Protein AF-A0A261FI06-F1 (afdb_monomer_lite)

Secondary structure (DSSP, 8-state):
------------PPPPSEEEEEEEEEEE-SSSS--EEEEEEEEETTT--EEEEEEEESGGGPPPPB---EE------S-TTS--EEP-EEEEETTTTEEEEEPPBS------

Organism: NCBI:txid1630166

Foldseek 3Di:
DDDPPPPPPPDDDPDDQKDWPDKDWPDFDPPPQRKTWIWTWIAGPPPRDIDIDIDIDGPVNPDWDFDWDWDDDPDPDPDCPPDIDTDWDWDQDPVVRDIDIDGDTPDPPDDD

Radius of gyration: 21.61 Å; chains: 1; bounding box: 57×29×49 Å

Structure (mmCIF, N/CA/C/O backbone):
data_AF-A0A261FI06-F1
#
_entry.id   AF-A0A261FI06-F1
#
loop_
_atom_site.group_PDB
_atom_site.id
_atom_site.type_symbol
_atom_site.label_atom_id
_atom_site.label_alt_id
_atom_site.label_comp_id
_atom_site.label_asym_id
_atom_site.label_entity_id
_atom_site.label_seq_id
_atom_site.pdbx_PDB_ins_code
_atom_site.Cartn_x
_atom_site.Cartn_y
_atom_site.Cartn_z
_atom_site.occupancy
_atom_site.B_iso_or_equiv
_atom_site.auth_seq_id
_atom_site.auth_comp_id
_atom_site.auth_asym_id
_atom_site.auth_atom_id
_atom_site.pdbx_PDB_model_num
ATOM 1 N N . MET A 1 1 ? 42.314 -11.468 -2.965 1.00 36.66 1 MET A N 1
ATOM 2 C CA . MET A 1 1 ? 40.954 -11.961 -3.265 1.00 36.66 1 MET A CA 1
ATOM 3 C C . MET A 1 1 ? 40.172 -11.936 -1.963 1.00 36.66 1 MET A C 1
ATOM 5 O O . MET A 1 1 ? 40.470 -12.740 -1.092 1.00 36.66 1 MET A O 1
ATOM 9 N N . ALA A 1 2 ? 39.298 -10.946 -1.765 1.00 41.09 2 ALA A N 1
ATOM 10 C CA . ALA A 1 2 ? 38.498 -10.840 -0.545 1.00 41.09 2 ALA A CA 1
ATOM 11 C C . ALA A 1 2 ? 37.250 -11.721 -0.687 1.00 41.09 2 ALA A C 1
ATOM 13 O O . ALA A 1 2 ? 36.527 -11.629 -1.677 1.00 41.09 2 ALA A O 1
ATOM 14 N N . ASN A 1 3 ? 37.065 -12.616 0.277 1.00 41.88 3 ASN A N 1
ATOM 15 C CA . ASN A 1 3 ? 35.995 -13.600 0.334 1.00 41.88 3 ASN A CA 1
ATOM 16 C C . ASN A 1 3 ? 34.701 -12.894 0.774 1.00 41.88 3 ASN A C 1
ATOM 18 O O . ASN A 1 3 ? 34.480 -12.686 1.962 1.00 41.88 3 ASN A O 1
ATOM 22 N N . ILE A 1 4 ? 33.882 -12.466 -0.187 1.00 50.94 4 ILE A N 1
ATOM 23 C CA . ILE A 1 4 ? 32.581 -11.815 0.036 1.00 50.94 4 ILE A CA 1
ATOM 24 C C . ILE A 1 4 ? 31.485 -12.856 0.312 1.00 50.94 4 ILE A C 1
ATOM 26 O O . ILE A 1 4 ? 30.497 -12.947 -0.403 1.00 50.94 4 ILE A O 1
ATOM 30 N N . ASN A 1 5 ? 31.673 -13.661 1.355 1.00 51.09 5 ASN A N 1
ATOM 31 C CA . ASN A 1 5 ? 30.595 -14.425 1.986 1.00 51.09 5 ASN A CA 1
ATOM 32 C C . ASN A 1 5 ? 30.224 -13.741 3.309 1.00 51.09 5 ASN A C 1
ATOM 34 O O . ASN A 1 5 ? 30.235 -14.364 4.370 1.00 51.09 5 ASN A O 1
ATOM 38 N N . GLU A 1 6 ? 29.929 -12.440 3.262 1.00 58.53 6 GLU A N 1
ATOM 39 C CA . GLU A 1 6 ? 29.210 -11.794 4.359 1.00 58.53 6 GLU A CA 1
ATOM 40 C C . GLU A 1 6 ? 27.789 -12.359 4.355 1.00 58.53 6 GLU A C 1
ATOM 42 O O . GLU A 1 6 ? 26.920 -11.939 3.591 1.00 58.53 6 GLU A O 1
ATOM 47 N N . GLN A 1 7 ? 27.572 -13.387 5.177 1.00 57.69 7 GLN A N 1
ATOM 48 C CA . GLN A 1 7 ? 26.236 -13.811 5.559 1.00 57.69 7 GLN A CA 1
ATOM 49 C C . GLN A 1 7 ? 25.535 -12.589 6.148 1.00 57.69 7 GLN A C 1
ATOM 51 O O . GLN A 1 7 ? 25.917 -12.110 7.214 1.00 57.69 7 GLN A O 1
ATOM 56 N N . VAL A 1 8 ? 24.539 -12.068 5.429 1.00 63.75 8 VAL A N 1
ATOM 57 C CA . VAL A 1 8 ? 23.654 -11.024 5.945 1.00 63.75 8 VAL A CA 1
ATOM 58 C C . VAL A 1 8 ? 23.092 -11.549 7.268 1.00 63.75 8 VAL A C 1
ATOM 60 O O . VAL A 1 8 ? 22.456 -12.609 7.257 1.00 63.75 8 VAL A O 1
ATOM 63 N N . PRO A 1 9 ? 23.364 -10.889 8.410 1.00 66.25 9 PRO A N 1
ATOM 64 C CA . PRO A 1 9 ? 22.861 -11.360 9.687 1.00 66.25 9 PRO A CA 1
ATOM 65 C C . PRO A 1 9 ? 21.341 -11.462 9.608 1.00 66.25 9 PRO A C 1
ATOM 67 O O . PRO A 1 9 ? 20.689 -10.584 9.040 1.00 66.25 9 PRO A O 1
ATOM 70 N N . ALA A 1 10 ? 20.785 -12.552 10.141 1.00 70.44 10 ALA A N 1
ATOM 71 C CA . ALA A 1 10 ? 19.345 -12.749 10.178 1.00 70.44 10 ALA A CA 1
ATOM 72 C C . ALA A 1 10 ? 18.709 -11.547 10.887 1.00 70.44 10 ALA A C 1
ATOM 74 O O . ALA A 1 10 ? 18.918 -11.332 12.082 1.00 70.44 10 ALA A O 1
ATOM 75 N N . MET A 1 11 ? 17.990 -10.729 10.123 1.00 72.81 11 MET A N 1
ATOM 76 C CA . MET A 1 11 ? 17.269 -9.585 10.652 1.00 72.81 11 MET A CA 1
ATOM 77 C C . MET A 1 11 ? 16.103 -10.133 11.467 1.00 72.81 11 MET A C 1
ATOM 79 O O . MET A 1 11 ? 15.209 -10.775 10.919 1.00 72.81 11 MET A O 1
ATOM 83 N N . HIS A 1 12 ? 16.153 -9.951 12.784 1.00 74.25 12 HIS A N 1
ATOM 84 C CA . HIS A 1 12 ? 15.036 -10.308 13.641 1.00 74.25 12 HIS A CA 1
ATOM 85 C C . HIS A 1 12 ? 14.086 -9.120 13.691 1.00 74.25 12 HIS A C 1
ATOM 87 O O . HIS A 1 12 ? 14.366 -8.120 14.354 1.00 74.25 12 HIS A O 1
ATOM 93 N N . ASP A 1 13 ? 12.970 -9.229 12.978 1.00 82.12 13 ASP A N 1
ATOM 94 C CA . ASP A 1 13 ? 11.913 -8.235 13.091 1.00 82.12 13 ASP A CA 1
ATOM 95 C C . ASP A 1 13 ? 11.319 -8.287 14.508 1.00 82.12 13 ASP A C 1
ATOM 97 O O . ASP A 1 13 ? 11.126 -9.388 15.047 1.00 82.12 13 ASP A O 1
ATOM 101 N N . PRO A 1 14 ? 11.052 -7.128 15.137 1.00 84.31 14 PRO A N 1
ATOM 102 C CA . PRO A 1 14 ? 10.339 -7.091 16.401 1.00 84.31 14 PRO A CA 1
ATOM 103 C C . PRO A 1 14 ? 8.914 -7.621 16.216 1.00 84.31 14 PRO A C 1
ATOM 105 O O . PRO A 1 14 ? 8.360 -7.623 15.114 1.00 84.31 14 PRO A O 1
ATOM 108 N N . GLU A 1 15 ? 8.299 -8.046 17.317 1.00 87.31 15 GLU A N 1
ATOM 109 C CA . GLU A 1 15 ? 6.899 -8.450 17.298 1.00 87.31 15 GLU A CA 1
ATOM 110 C C . GLU A 1 15 ? 6.013 -7.299 16.769 1.00 87.31 15 GLU A C 1
ATOM 112 O O . GLU A 1 15 ? 6.178 -6.154 17.202 1.00 87.31 15 GLU A O 1
ATOM 117 N N . PRO A 1 16 ? 5.058 -7.563 15.853 1.00 87.69 16 PRO A N 1
ATOM 118 C CA . PRO A 1 16 ? 4.172 -6.525 15.344 1.00 87.69 16 PRO A CA 1
ATOM 119 C C . PRO A 1 16 ? 3.395 -5.833 16.478 1.00 87.69 16 PRO A C 1
ATOM 121 O O . PRO A 1 16 ? 2.815 -6.530 17.320 1.00 87.69 16 PRO A O 1
ATOM 124 N N . PRO A 1 17 ? 3.310 -4.487 16.484 1.00 91.62 17 PRO A N 1
ATOM 125 C CA . PRO A 1 17 ? 2.696 -3.721 17.576 1.00 91.62 17 PRO A CA 1
ATOM 126 C C . PRO A 1 17 ? 1.159 -3.789 17.590 1.00 91.62 17 PRO A C 1
ATOM 128 O O . PRO A 1 17 ? 0.517 -3.336 18.540 1.00 91.62 17 PRO A O 1
ATOM 131 N N . LEU A 1 18 ? 0.561 -4.333 16.529 1.00 95.06 18 LEU A N 1
ATOM 132 C CA . LEU A 1 18 ? -0.880 -4.454 16.346 1.00 95.06 18 LEU A CA 1
ATOM 133 C C . LEU A 1 18 ? -1.300 -5.924 16.383 1.00 95.06 18 LEU A C 1
ATOM 135 O O . LEU A 1 18 ? -0.642 -6.792 15.809 1.00 95.06 18 LEU A O 1
ATOM 139 N N . GLU A 1 19 ? -2.424 -6.189 17.033 1.00 94.88 19 GLU A N 1
ATOM 140 C CA . GLU A 1 19 ? -3.145 -7.459 16.982 1.00 94.88 19 GLU A CA 1
ATOM 141 C C . GLU A 1 19 ? -4.354 -7.306 16.049 1.00 94.88 19 GLU A C 1
ATOM 143 O O . GLU A 1 19 ? -5.129 -6.360 16.198 1.00 94.88 19 GLU A O 1
ATOM 148 N N . ILE A 1 20 ? -4.521 -8.212 15.080 1.00 95.50 20 ILE A N 1
ATOM 149 C CA . ILE A 1 20 ? -5.692 -8.222 14.190 1.00 95.50 20 ILE A CA 1
ATOM 150 C C . ILE A 1 20 ? -6.838 -8.934 14.907 1.00 95.50 20 ILE A C 1
ATOM 152 O O . ILE A 1 20 ? -6.728 -10.109 15.243 1.00 95.50 20 ILE A O 1
ATOM 156 N N . LEU A 1 21 ? -7.947 -8.225 15.106 1.00 96.00 21 LEU A N 1
ATOM 157 C CA . LEU A 1 21 ? -9.152 -8.762 15.737 1.00 96.00 21 LEU A CA 1
ATOM 158 C C . LEU A 1 21 ? -10.134 -9.313 14.700 1.00 96.00 21 LEU A C 1
ATOM 160 O O . LEU A 1 21 ? -10.768 -10.343 14.918 1.00 96.00 21 LEU A O 1
ATOM 164 N N . GLN A 1 22 ? -10.282 -8.610 13.577 1.00 95.44 22 GLN A N 1
ATOM 165 C CA . GLN A 1 22 ? -11.196 -8.986 12.505 1.00 95.44 22 GLN A CA 1
ATOM 166 C C . GLN A 1 22 ? -10.694 -8.450 11.168 1.00 95.44 22 GLN A C 1
ATOM 168 O O . GLN A 1 22 ? -10.146 -7.354 11.091 1.00 95.44 22 GLN A O 1
ATOM 173 N N . GLN A 1 23 ? -10.951 -9.206 10.106 1.00 95.56 23 GLN A N 1
ATOM 174 C CA . GLN A 1 23 ? -10.707 -8.792 8.733 1.00 95.56 23 GLN A CA 1
ATOM 175 C C . GLN A 1 23 ? -11.894 -9.207 7.870 1.00 95.56 23 GLN A C 1
ATOM 177 O O . GLN A 1 23 ? -12.341 -10.355 7.935 1.00 95.56 23 GLN A O 1
ATOM 182 N N . ARG A 1 24 ? -12.426 -8.274 7.079 1.00 95.56 24 ARG A N 1
ATOM 183 C CA . ARG A 1 24 ? -13.498 -8.564 6.122 1.00 95.56 24 ARG A CA 1
ATOM 184 C C . ARG A 1 24 ? -13.329 -7.771 4.840 1.00 95.56 24 ARG A C 1
ATOM 186 O O . ARG A 1 24 ? -12.910 -6.619 4.854 1.00 95.56 24 ARG A O 1
ATOM 193 N N . GLU A 1 25 ? -13.707 -8.384 3.727 1.00 94.69 25 GLU A N 1
ATOM 194 C CA . GLU A 1 25 ? -13.847 -7.670 2.462 1.00 94.69 25 GLU A CA 1
ATOM 195 C C . GLU A 1 25 ? -15.045 -6.725 2.541 1.00 94.69 25 GLU A C 1
ATOM 197 O O . GLU A 1 25 ? -16.147 -7.149 2.889 1.00 94.69 25 GLU A O 1
ATOM 202 N N . VAL A 1 26 ? -14.825 -5.455 2.212 1.00 95.75 26 VAL A N 1
ATOM 203 C CA . VAL A 1 26 ? -15.894 -4.448 2.121 1.00 95.75 26 VAL A CA 1
ATOM 204 C C . VAL A 1 26 ? -16.139 -4.003 0.684 1.00 95.75 26 VAL A C 1
ATOM 206 O O . VAL A 1 26 ? -17.193 -3.449 0.383 1.00 95.75 26 VAL A O 1
ATOM 209 N N . PHE A 1 27 ? -15.190 -4.268 -0.217 1.00 92.44 27 PHE A N 1
ATOM 210 C CA . PHE A 1 27 ? -15.333 -3.992 -1.639 1.00 92.44 27 PHE A CA 1
ATOM 211 C C . PHE A 1 27 ? -14.483 -4.941 -2.484 1.00 92.44 27 PHE A C 1
ATOM 213 O O . PHE A 1 27 ? -13.330 -5.219 -2.145 1.00 92.44 27 PHE A O 1
ATOM 220 N N . ARG A 1 28 ? -15.028 -5.352 -3.630 1.00 90.44 28 ARG A N 1
ATOM 221 C CA . ARG A 1 28 ? -14.297 -6.034 -4.698 1.00 90.44 28 ARG A CA 1
ATOM 222 C C . ARG A 1 28 ? -14.809 -5.567 -6.051 1.00 90.44 28 ARG A C 1
ATOM 224 O O . ARG A 1 28 ? -16.001 -5.640 -6.340 1.00 90.44 28 ARG A O 1
ATOM 231 N N . GLU A 1 29 ? -13.883 -5.095 -6.870 1.00 88.44 29 GLU A N 1
ATOM 232 C CA . GLU A 1 29 ? -14.135 -4.756 -8.264 1.00 88.44 29 GLU A CA 1
ATOM 233 C C . GLU A 1 29 ? -14.379 -6.032 -9.084 1.00 88.44 29 GLU A C 1
ATOM 235 O O . GLU A 1 29 ? -13.714 -7.050 -8.879 1.00 88.44 29 GLU A O 1
ATOM 240 N N . GLN A 1 30 ? -15.306 -5.980 -10.045 1.00 84.94 30 GLN A N 1
ATOM 241 C CA . GLN A 1 30 ? -15.528 -7.071 -10.995 1.00 84.94 30 GLN A CA 1
ATOM 242 C C . GLN A 1 30 ? -15.013 -6.703 -12.388 1.00 84.94 30 GLN A C 1
ATOM 244 O O . GLN A 1 30 ? -15.378 -5.668 -12.936 1.00 84.94 30 GLN A O 1
ATOM 249 N N . GLY A 1 31 ? -14.176 -7.572 -12.964 1.00 73.12 31 GLY A N 1
ATOM 250 C CA . GLY A 1 31 ? -13.702 -7.469 -14.352 1.00 73.12 31 GLY A CA 1
ATOM 251 C C . GLY A 1 31 ? -12.542 -6.496 -14.607 1.00 73.12 31 GLY A C 1
ATOM 252 O O . GLY A 1 31 ? -12.109 -6.387 -15.751 1.00 73.12 31 GLY A O 1
ATOM 253 N N . GLY A 1 32 ? -12.044 -5.805 -13.575 1.00 77.81 32 GLY A N 1
ATOM 254 C CA . GLY A 1 32 ? -10.973 -4.806 -13.677 1.00 77.81 32 GLY A CA 1
ATOM 255 C C . GLY A 1 32 ? -9.597 -5.288 -13.201 1.00 77.81 32 GLY A C 1
ATOM 256 O O . GLY A 1 32 ? -9.148 -6.385 -13.526 1.00 77.81 32 GLY A O 1
ATOM 257 N N . ALA A 1 33 ? -8.908 -4.457 -12.419 1.00 74.88 33 ALA A N 1
ATOM 258 C CA . ALA A 1 33 ? -7.540 -4.682 -11.936 1.00 74.88 33 ALA A CA 1
ATOM 259 C C . ALA A 1 33 ? -7.453 -5.638 -10.727 1.00 74.88 33 ALA A C 1
ATOM 261 O O . ALA A 1 33 ? -6.438 -5.656 -10.021 1.00 74.88 33 ALA A O 1
ATOM 262 N N . GLU A 1 34 ? -8.519 -6.405 -10.479 1.00 83.06 34 GLU A N 1
ATOM 263 C CA . GLU A 1 34 ? -8.707 -7.218 -9.272 1.00 83.06 34 GLU A CA 1
ATOM 264 C C . GLU A 1 34 ? -8.522 -6.370 -8.004 1.00 83.06 34 GLU A C 1
ATOM 266 O O . GLU A 1 34 ? -7.817 -6.753 -7.067 1.00 83.06 34 GLU A O 1
ATOM 271 N N . PHE A 1 35 ? -9.108 -5.167 -8.002 1.00 84.56 35 PHE A N 1
ATOM 272 C CA . PHE A 1 35 ? -9.045 -4.263 -6.862 1.00 84.56 35 PHE A CA 1
ATOM 273 C C . PHE A 1 35 ? -9.980 -4.722 -5.737 1.00 84.56 35 PHE A C 1
ATOM 275 O O . PHE A 1 35 ? -11.157 -5.020 -5.958 1.00 84.56 35 PHE A O 1
ATOM 282 N N .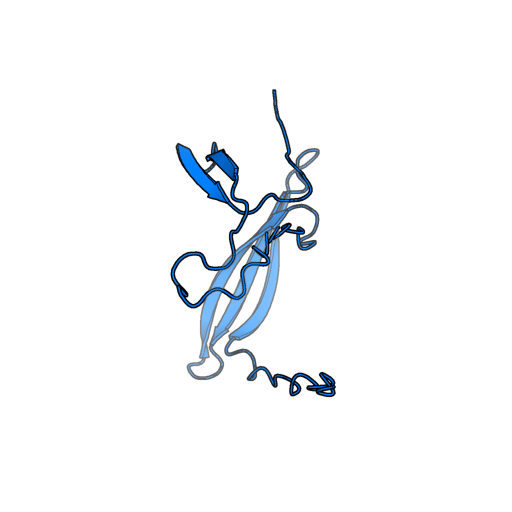 ARG A 1 36 ? -9.464 -4.735 -4.508 1.00 88.75 36 ARG A N 1
ATOM 283 C CA . ARG A 1 36 ? -10.180 -5.147 -3.299 1.00 88.75 36 ARG A CA 1
ATOM 284 C C . ARG A 1 36 ? -9.881 -4.189 -2.157 1.00 88.75 36 ARG A C 1
ATOM 286 O O . ARG A 1 36 ? -8.735 -3.774 -1.987 1.00 88.75 36 ARG A O 1
ATOM 293 N N . VAL A 1 37 ? -10.890 -3.903 -1.338 1.00 89.75 37 VAL A N 1
ATOM 294 C CA . VAL A 1 37 ? -10.718 -3.210 -0.057 1.00 89.75 37 VAL A CA 1
ATOM 295 C C . VAL A 1 37 ? -11.155 -4.126 1.073 1.00 89.75 37 VAL A C 1
ATOM 297 O O . VAL A 1 37 ? -12.264 -4.669 1.060 1.00 89.75 37 VAL A O 1
ATOM 300 N N . GLU A 1 38 ? -10.284 -4.274 2.062 1.00 92.50 38 GLU A N 1
ATOM 301 C CA . GLU A 1 38 ? -10.578 -4.953 3.317 1.00 92.50 38 GLU A CA 1
ATOM 302 C C . GLU A 1 38 ? -10.641 -3.955 4.466 1.00 92.50 38 GLU A C 1
ATOM 304 O O . GLU A 1 38 ? -9.784 -3.083 4.595 1.00 92.50 38 GLU A O 1
ATOM 309 N N . GLU A 1 39 ? -11.642 -4.113 5.320 1.00 94.94 39 GLU A N 1
ATOM 310 C CA . GLU A 1 39 ? -11.660 -3.489 6.635 1.00 94.94 39 GLU A CA 1
ATOM 311 C C . GLU A 1 39 ? -10.949 -4.426 7.615 1.00 94.94 39 GLU A C 1
ATOM 313 O O . GLU A 1 39 ? -11.326 -5.594 7.759 1.00 94.94 39 GLU A O 1
ATOM 318 N N . VAL A 1 40 ? -9.913 -3.910 8.274 1.00 95.12 40 VAL A N 1
ATOM 319 C CA . VAL A 1 40 ? -9.115 -4.631 9.266 1.00 95.12 40 VAL A CA 1
ATOM 320 C C . VAL A 1 40 ? -9.263 -3.919 10.602 1.00 95.12 40 VAL A C 1
ATOM 322 O O . VAL A 1 40 ? -8.746 -2.816 10.794 1.00 95.12 40 VAL A O 1
ATOM 325 N N . LEU A 1 41 ? -9.977 -4.546 11.532 1.00 96.19 41 LEU A N 1
ATOM 326 C CA . LEU A 1 41 ? -10.060 -4.092 12.913 1.00 96.19 41 LEU A CA 1
ATOM 327 C C . LEU A 1 41 ? -8.859 -4.638 13.679 1.00 96.19 41 LEU A C 1
ATOM 329 O O . LEU A 1 41 ? -8.626 -5.848 13.719 1.00 96.19 41 LEU A O 1
ATOM 333 N N . THR A 1 42 ? -8.120 -3.742 14.315 1.00 96.69 42 THR A N 1
ATOM 334 C CA . THR A 1 42 ? -6.924 -4.069 15.088 1.00 96.69 42 THR A CA 1
ATOM 335 C C . THR A 1 42 ? -6.986 -3.474 16.485 1.00 96.69 42 THR A C 1
ATOM 337 O O . THR A 1 42 ? -7.823 -2.617 16.780 1.00 96.69 42 THR A O 1
ATOM 340 N N . LYS A 1 43 ? -6.068 -3.916 17.338 1.00 96.81 43 LYS A N 1
ATOM 341 C CA . LYS A 1 43 ? -5.818 -3.377 18.669 1.00 96.81 43 LYS A CA 1
ATOM 342 C C . LYS A 1 43 ? -4.327 -3.104 18.831 1.00 96.81 43 LYS A C 1
ATOM 344 O O . LYS A 1 43 ? -3.506 -3.953 18.488 1.00 96.81 43 LYS A O 1
ATOM 349 N N . VAL A 1 44 ? -3.969 -1.943 19.371 1.00 94.88 44 VAL A N 1
ATOM 350 C CA . VAL A 1 44 ? -2.589 -1.661 19.797 1.00 94.88 44 VAL A CA 1
ATOM 351 C C . VAL A 1 44 ? -2.277 -2.531 21.012 1.00 94.88 44 VAL A C 1
ATOM 353 O O . VAL A 1 44 ? -2.984 -2.428 22.013 1.00 94.88 44 VAL A O 1
ATOM 356 N N . LYS A 1 45 ? -1.250 -3.388 20.943 1.00 93.38 45 LYS A N 1
ATOM 357 C CA . LYS A 1 45 ? -0.953 -4.359 22.016 1.00 93.38 45 LYS A CA 1
ATOM 358 C C . LYS A 1 45 ? -0.689 -3.686 23.363 1.00 93.38 45 LYS A C 1
ATOM 360 O O . LYS A 1 45 ? -1.245 -4.115 24.370 1.00 93.38 45 LYS A O 1
ATOM 365 N N . ASP A 1 46 ? 0.064 -2.589 23.355 1.00 93.44 46 ASP A N 1
ATOM 366 C CA . ASP A 1 46 ? 0.481 -1.897 24.579 1.00 93.44 46 ASP A CA 1
ATOM 367 C C . ASP A 1 46 ? -0.664 -1.141 25.266 1.00 93.44 46 ASP A C 1
ATOM 369 O O . ASP A 1 46 ? -0.826 -1.207 26.481 1.00 93.44 46 ASP A O 1
ATOM 373 N N . SER A 1 47 ? -1.463 -0.394 24.498 1.00 94.69 47 SER A N 1
ATOM 374 C CA . SER A 1 47 ? -2.501 0.496 25.044 1.00 94.69 47 SER A CA 1
ATOM 375 C C . SER A 1 47 ? -3.902 -0.108 25.018 1.00 94.69 47 SER A C 1
ATOM 377 O O . SER A 1 47 ? -4.824 0.404 25.648 1.00 94.69 47 SER A O 1
ATOM 379 N N . GLY A 1 48 ? -4.087 -1.173 24.246 1.00 93.62 48 GLY A N 1
ATOM 380 C CA . GLY A 1 48 ? -5.371 -1.800 23.993 1.00 93.62 48 GLY A CA 1
ATOM 381 C C . GLY A 1 48 ? -6.361 -0.977 23.172 1.00 93.62 48 GLY A C 1
ATOM 382 O O . GLY A 1 48 ? -7.516 -1.383 23.048 1.00 93.62 48 GLY A O 1
ATOM 383 N N . VAL A 1 49 ? -5.928 0.150 22.604 1.00 95.44 49 VAL A N 1
ATOM 384 C CA . VA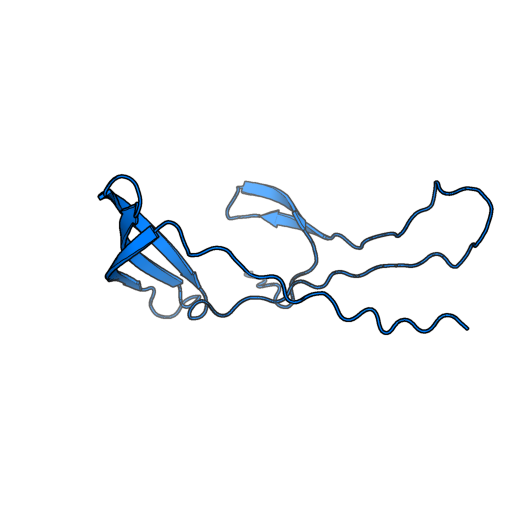L A 1 49 ? -6.780 1.034 21.803 1.00 95.44 49 VAL A CA 1
ATOM 385 C C . VAL A 1 49 ? -7.146 0.353 20.477 1.00 95.44 49 VAL A C 1
ATOM 387 O O . VAL A 1 49 ? -6.241 -0.120 19.780 1.00 95.44 49 VAL A O 1
ATOM 390 N N . PRO A 1 50 ? -8.439 0.298 20.104 1.00 94.62 50 PRO A N 1
ATOM 391 C CA . PRO A 1 50 ? -8.853 -0.234 18.815 1.00 94.62 50 PRO A CA 1
ATOM 392 C C . PRO A 1 50 ? -8.539 0.750 17.683 1.00 94.62 50 PRO A C 1
ATOM 394 O O . PRO A 1 50 ? -8.743 1.958 17.817 1.00 94.62 50 PRO A O 1
ATOM 397 N N . VAL A 1 51 ? -8.078 0.224 16.550 1.00 94.88 51 VAL A N 1
ATOM 398 C CA . VAL A 1 51 ? -7.801 0.989 15.328 1.00 94.88 51 VAL A CA 1
ATOM 399 C C . VAL A 1 51 ? -8.336 0.221 14.126 1.00 94.88 51 VAL A C 1
ATOM 401 O O . VAL A 1 51 ? -8.024 -0.957 13.949 1.00 94.88 51 VAL A O 1
ATOM 404 N N . THR A 1 52 ? -9.119 0.890 13.282 1.00 94.00 52 THR A N 1
ATOM 405 C CA . THR A 1 52 ? -9.657 0.310 12.046 1.00 94.00 52 THR A CA 1
ATOM 406 C C . THR A 1 52 ? -8.879 0.821 10.842 1.00 94.00 52 THR A C 1
ATOM 408 O O . THR A 1 52 ? -8.741 2.030 10.653 1.00 94.00 52 THR A O 1
ATOM 411 N N . PHE A 1 53 ? -8.419 -0.098 9.997 1.00 92.75 53 PHE A N 1
ATOM 412 C CA . PHE A 1 53 ? -7.754 0.199 8.733 1.00 92.75 53 PHE A CA 1
ATOM 413 C C . PHE A 1 53 ? -8.633 -0.201 7.553 1.00 92.75 53 PHE A C 1
ATOM 415 O O . PHE A 1 53 ? -9.323 -1.215 7.600 1.00 92.75 53 PHE A O 1
ATOM 422 N N . HIS A 1 54 ? -8.551 0.573 6.472 1.00 91.38 54 HIS A N 1
ATOM 423 C CA . HIS A 1 54 ? -9.060 0.178 5.163 1.00 91.38 54 HIS A CA 1
ATOM 424 C C . HIS A 1 54 ? -7.864 -0.107 4.261 1.00 91.38 54 HIS A C 1
ATOM 426 O O . HIS A 1 54 ? -7.140 0.810 3.866 1.00 91.38 54 HIS A O 1
ATOM 432 N N . VAL A 1 55 ? -7.631 -1.384 3.980 1.00 89.19 55 VAL A N 1
ATOM 433 C CA . VAL A 1 55 ? -6.487 -1.854 3.202 1.00 89.19 55 VAL A CA 1
ATOM 434 C C . VAL A 1 55 ? -6.941 -2.103 1.774 1.00 89.19 55 VAL A C 1
ATOM 436 O O . VAL A 1 55 ? -7.757 -2.984 1.513 1.00 89.19 55 VAL A O 1
ATOM 439 N N . ALA A 1 56 ? -6.407 -1.315 0.846 1.00 88.88 56 ALA A N 1
ATOM 440 C CA . ALA A 1 56 ? -6.623 -1.502 -0.578 1.00 88.88 56 ALA A CA 1
ATOM 441 C C . ALA A 1 56 ? -5.540 -2.416 -1.166 1.00 88.88 56 ALA A C 1
ATOM 443 O O . ALA A 1 56 ? -4.352 -2.250 -0.888 1.00 88.88 56 ALA A O 1
ATOM 444 N N . SER A 1 57 ? -5.945 -3.358 -2.011 1.00 83.75 57 SER A N 1
ATOM 445 C CA . SER A 1 57 ? -5.048 -4.263 -2.729 1.00 83.75 57 SER A CA 1
ATOM 446 C C . SER A 1 57 ? -5.483 -4.414 -4.184 1.00 83.75 57 SER A C 1
ATOM 448 O O . SER A 1 57 ? -6.648 -4.229 -4.523 1.00 83.75 57 SER A O 1
ATOM 450 N N . VAL A 1 58 ? -4.522 -4.729 -5.048 1.00 82.62 58 VAL A N 1
ATOM 451 C CA . VAL A 1 58 ? -4.730 -5.093 -6.457 1.00 82.62 58 VAL A CA 1
ATOM 452 C C . VAL A 1 58 ? -4.065 -6.438 -6.710 1.00 82.62 58 VAL A C 1
ATOM 454 O O . VAL A 1 58 ? -3.100 -6.769 -6.013 1.00 82.62 58 VAL A O 1
ATOM 457 N N . LYS A 1 59 ? -4.534 -7.193 -7.712 1.00 77.44 59 LYS A N 1
ATOM 458 C CA . LYS A 1 59 ? -3.942 -8.488 -8.109 1.00 77.44 59 LYS A CA 1
ATOM 459 C C . LYS A 1 59 ? -3.752 -9.454 -6.929 1.00 77.44 59 LYS A C 1
ATOM 461 O O . LYS A 1 59 ? -2.664 -10.011 -6.756 1.00 77.44 59 LYS A O 1
ATOM 466 N N . ASP A 1 60 ? -4.760 -9.569 -6.067 1.00 72.94 60 ASP A N 1
ATOM 467 C CA . ASP A 1 60 ? -4.733 -10.393 -4.848 1.00 72.94 60 ASP A CA 1
ATOM 468 C C . ASP A 1 60 ? -3.521 -10.131 -3.932 1.00 72.94 60 ASP A C 1
ATOM 470 O O . ASP A 1 60 ? -2.894 -11.057 -3.418 1.00 72.94 60 ASP A O 1
ATOM 474 N N . ALA A 1 61 ? -3.149 -8.857 -3.760 1.00 67.12 61 ALA A N 1
ATOM 475 C CA . ALA A 1 61 ? -2.018 -8.426 -2.932 1.00 67.12 61 ALA A CA 1
ATOM 476 C C . ALA A 1 61 ? -0.660 -9.036 -3.335 1.00 67.12 61 ALA A C 1
ATOM 478 O O . ALA A 1 61 ? 0.295 -9.004 -2.556 1.00 67.12 61 ALA A O 1
ATOM 479 N N . ARG A 1 62 ? -0.537 -9.561 -4.563 1.00 70.81 62 ARG A N 1
ATOM 480 C CA . ARG A 1 62 ? 0.738 -10.073 -5.073 1.00 70.81 62 ARG A CA 1
ATOM 481 C C . ARG A 1 62 ? 1.720 -8.909 -5.237 1.00 70.81 62 ARG A C 1
ATOM 483 O O . ARG A 1 62 ? 1.431 -7.992 -6.014 1.00 70.81 62 ARG A O 1
ATOM 490 N N . PRO A 1 63 ? 2.884 -8.937 -4.560 1.00 67.19 63 PRO A N 1
ATOM 491 C CA . PRO A 1 63 ? 3.879 -7.883 -4.694 1.00 67.19 63 PRO A CA 1
ATOM 492 C C . PRO A 1 63 ? 4.295 -7.697 -6.158 1.00 67.19 63 PRO A C 1
ATOM 494 O O . PRO A 1 63 ? 4.615 -8.657 -6.859 1.00 67.19 63 PRO A O 1
ATOM 497 N N . GLY A 1 64 ? 4.277 -6.450 -6.630 1.00 69.81 64 GLY A N 1
ATOM 498 C CA . GLY A 1 64 ? 4.859 -6.095 -7.922 1.00 69.81 64 GLY A CA 1
ATOM 499 C C . GLY A 1 64 ? 6.387 -6.101 -7.862 1.00 69.81 64 GLY A C 1
ATOM 500 O O . GLY A 1 64 ? 6.978 -5.960 -6.794 1.00 69.81 64 GLY A O 1
ATOM 501 N N . THR A 1 65 ? 7.039 -6.226 -9.016 1.00 75.31 65 THR A N 1
ATOM 502 C CA . THR A 1 65 ? 8.499 -6.106 -9.118 1.00 75.31 65 THR A CA 1
ATOM 503 C C . THR A 1 65 ? 8.876 -4.739 -9.675 1.00 75.31 65 THR A C 1
ATOM 505 O O . THR A 1 65 ? 8.357 -4.318 -10.713 1.00 75.31 65 THR A O 1
ATOM 508 N N . VAL A 1 66 ? 9.820 -4.075 -9.011 1.00 80.62 66 VAL A N 1
ATOM 509 C CA . VAL A 1 66 ? 10.508 -2.890 -9.532 1.00 80.62 66 VAL A CA 1
ATOM 510 C C . VAL A 1 66 ? 11.900 -3.283 -10.018 1.00 80.62 66 VAL A C 1
ATOM 512 O O . VAL A 1 66 ? 12.603 -4.053 -9.365 1.00 80.62 66 VAL A O 1
ATOM 515 N N . CYS A 1 67 ? 12.298 -2.771 -11.176 1.00 80.38 67 CYS A N 1
ATOM 516 C CA . CYS A 1 67 ? 13.637 -2.939 -11.719 1.00 80.38 67 CYS A CA 1
ATOM 517 C C . CYS A 1 67 ? 14.501 -1.747 -11.308 1.00 80.38 67 CYS A C 1
ATOM 519 O O . CYS A 1 67 ? 14.283 -0.621 -11.752 1.00 80.38 67 CYS A O 1
ATOM 521 N N . VAL A 1 68 ? 15.526 -2.010 -10.501 1.00 85.38 68 VAL A N 1
ATOM 522 C CA . VAL A 1 68 ? 16.568 -1.029 -10.188 1.00 85.38 68 VAL A CA 1
ATOM 523 C C . VAL A 1 68 ? 17.747 -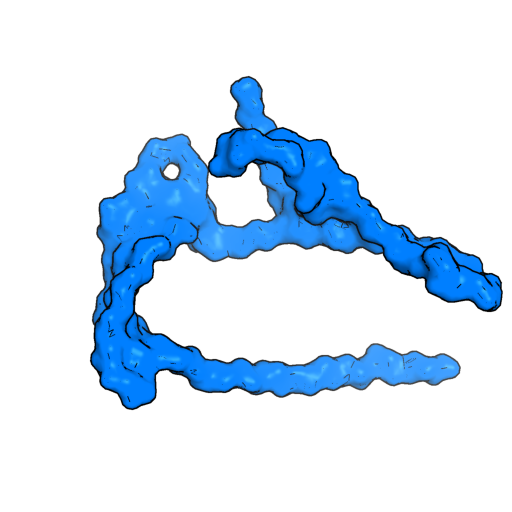1.295 -11.115 1.00 85.38 68 VAL A C 1
ATOM 525 O O . VAL A 1 68 ? 18.524 -2.219 -10.894 1.00 85.38 68 VAL A O 1
ATOM 528 N N . ALA A 1 69 ? 17.864 -0.508 -12.185 1.00 84.50 69 ALA A N 1
ATOM 529 C CA . ALA A 1 69 ? 19.001 -0.603 -13.093 1.00 84.50 69 ALA A CA 1
ATOM 530 C C . ALA A 1 69 ? 20.113 0.353 -12.644 1.00 84.50 69 ALA A C 1
ATOM 532 O O . ALA A 1 69 ? 19.902 1.565 -12.537 1.00 84.50 69 ALA A O 1
ATOM 533 N N . LEU A 1 70 ? 21.291 -0.218 -12.393 1.00 86.88 70 LEU A N 1
ATOM 534 C CA . LEU A 1 70 ? 22.503 0.487 -12.003 1.00 86.88 70 LEU A CA 1
ATOM 535 C C . LEU A 1 70 ? 23.510 0.443 -13.154 1.00 86.88 70 LEU A C 1
ATOM 537 O O . LEU A 1 70 ? 23.810 -0.626 -13.682 1.00 86.88 70 LEU A O 1
ATOM 541 N N . LYS A 1 71 ? 24.075 1.599 -13.498 1.00 81.81 71 LYS A N 1
ATOM 542 C CA . LYS A 1 71 ? 25.285 1.684 -14.309 1.00 81.81 71 LYS A CA 1
ATOM 543 C C . LYS A 1 71 ? 26.474 1.962 -13.397 1.00 81.81 71 LYS A C 1
ATOM 545 O O . LYS A 1 71 ? 26.553 3.023 -12.771 1.00 81.81 71 LYS A O 1
ATOM 550 N N . GLU A 1 72 ? 27.388 1.002 -13.342 1.00 76.00 72 GLU A N 1
ATOM 551 C CA . GLU A 1 72 ? 28.707 1.189 -12.751 1.00 76.00 72 GLU A CA 1
ATOM 552 C C . GLU A 1 72 ? 29.627 1.800 -13.807 1.00 76.00 72 GLU A C 1
ATOM 554 O O . GLU A 1 72 ? 29.827 1.236 -14.883 1.00 76.00 72 GLU A O 1
ATOM 559 N N . ASP A 1 73 ? 30.160 2.985 -13.525 1.00 68.50 73 ASP A N 1
ATOM 560 C CA . ASP A 1 73 ? 31.191 3.571 -14.367 1.00 68.50 73 ASP A CA 1
ATOM 561 C C . ASP A 1 73 ? 32.535 3.020 -13.897 1.00 68.50 73 ASP A C 1
ATOM 563 O O . ASP A 1 73 ? 32.980 3.305 -12.790 1.00 68.50 73 ASP A O 1
ATOM 567 N N . GLY A 1 74 ? 33.172 2.193 -14.730 1.00 58.72 74 GLY A N 1
ATOM 568 C CA . GLY A 1 74 ? 34.416 1.478 -14.414 1.00 58.72 74 GLY A CA 1
ATOM 569 C C . GLY A 1 74 ? 35.663 2.356 -14.233 1.00 58.72 74 GLY A C 1
ATOM 570 O O . GLY A 1 74 ? 36.771 1.873 -14.443 1.00 58.72 74 GLY A O 1
ATOM 571 N N . SER A 1 75 ? 35.520 3.637 -13.885 1.00 58.38 75 SER A N 1
ATOM 572 C CA . SER A 1 75 ? 36.653 4.526 -13.641 1.00 58.38 75 SER A CA 1
ATOM 573 C C . SER A 1 75 ? 36.967 4.567 -12.153 1.00 58.38 75 SER A C 1
ATOM 575 O O . SER A 1 75 ? 36.428 5.375 -11.401 1.00 58.38 75 SER A O 1
ATOM 577 N N . SER A 1 76 ? 37.902 3.717 -11.738 1.00 54.19 76 SER A N 1
ATOM 578 C CA . SER A 1 76 ? 38.667 3.859 -10.498 1.00 54.19 76 SER A CA 1
ATOM 579 C C . SER A 1 76 ? 39.621 5.063 -10.576 1.00 54.19 76 SER A C 1
ATOM 581 O O . SER A 1 76 ? 40.825 4.926 -10.353 1.00 54.19 76 SER A O 1
ATOM 583 N N . SER A 1 77 ? 39.121 6.235 -10.969 1.00 51.62 77 SER A N 1
ATOM 584 C CA . SER A 1 77 ? 39.879 7.480 -10.908 1.00 51.62 77 SER A CA 1
ATOM 585 C C . SER A 1 77 ? 39.413 8.286 -9.705 1.00 51.62 77 SER A C 1
ATOM 587 O O . SER A 1 77 ? 38.254 8.243 -9.309 1.00 51.62 77 SER A O 1
ATOM 589 N N . PHE A 1 78 ? 40.377 8.960 -9.099 1.00 52.31 78 PHE A N 1
ATOM 590 C CA . PHE A 1 78 ? 40.413 9.577 -7.773 1.00 52.31 78 PHE A CA 1
ATOM 591 C C . PHE A 1 78 ? 39.382 10.705 -7.522 1.00 52.31 78 PHE A C 1
ATOM 593 O O . PHE A 1 78 ? 39.554 11.503 -6.604 1.00 52.31 78 PHE A O 1
ATOM 600 N N . ASP A 1 79 ? 38.321 10.792 -8.326 1.00 53.16 79 ASP A N 1
ATOM 601 C CA . ASP A 1 79 ? 37.230 11.752 -8.197 1.00 53.16 79 ASP A CA 1
ATOM 602 C C . ASP A 1 79 ? 35.909 11.005 -7.939 1.00 53.16 79 ASP A C 1
ATOM 604 O O . ASP A 1 79 ? 35.158 10.652 -8.847 1.00 53.16 79 ASP A O 1
ATOM 608 N N . ASN A 1 80 ? 35.618 10.763 -6.657 1.00 51.66 80 ASN A N 1
ATOM 609 C CA . ASN A 1 80 ? 34.410 10.100 -6.133 1.00 51.66 80 ASN A CA 1
ATOM 610 C C . ASN A 1 80 ? 33.082 10.840 -6.441 1.00 51.66 80 ASN A C 1
ATOM 612 O O . ASN A 1 80 ? 32.057 10.573 -5.813 1.00 51.66 80 ASN A O 1
ATOM 616 N N . ARG A 1 81 ? 33.071 11.798 -7.374 1.00 55.69 81 ARG A N 1
ATOM 617 C CA . ARG A 1 81 ? 31.899 12.618 -7.716 1.00 55.69 81 ARG A CA 1
ATOM 618 C C . ARG A 1 81 ? 31.013 12.017 -8.803 1.00 55.69 81 ARG A C 1
ATOM 620 O O . ARG A 1 81 ? 29.841 12.377 -8.874 1.00 55.69 81 ARG A O 1
ATOM 627 N N . LEU A 1 82 ? 31.518 11.084 -9.610 1.00 57.12 82 LEU A N 1
ATOM 628 C CA . LEU A 1 82 ? 30.719 10.345 -10.597 1.00 57.12 82 LEU A CA 1
ATOM 629 C C . LEU A 1 82 ? 30.370 8.960 -10.046 1.00 57.12 82 LEU A C 1
ATOM 631 O O . LEU A 1 82 ? 30.836 7.927 -10.516 1.00 57.12 82 LEU A O 1
ATOM 635 N N . GLY A 1 83 ? 29.575 8.972 -8.977 1.00 62.69 83 GLY A N 1
ATOM 636 C CA . GLY A 1 83 ? 29.036 7.771 -8.354 1.00 62.69 83 GLY A CA 1
ATOM 637 C C . GLY A 1 83 ? 28.049 7.021 -9.255 1.00 62.69 83 GLY A C 1
ATOM 638 O O . GLY A 1 83 ? 27.544 7.541 -10.249 1.00 62.69 83 GLY A O 1
ATOM 639 N N . ARG A 1 84 ? 27.776 5.776 -8.855 1.00 69.75 84 ARG A N 1
ATOM 640 C CA . ARG A 1 84 ? 26.693 4.893 -9.320 1.00 69.75 84 ARG A CA 1
ATOM 641 C C . ARG A 1 84 ? 25.503 5.653 -9.923 1.00 69.75 84 ARG A C 1
ATOM 643 O O . ARG A 1 84 ? 24.866 6.451 -9.234 1.00 69.75 84 ARG A O 1
ATOM 650 N N . ARG A 1 85 ? 25.169 5.370 -11.186 1.00 84.00 85 ARG A N 1
ATOM 651 C CA . ARG A 1 85 ? 24.036 6.005 -11.880 1.00 84.00 85 ARG A CA 1
ATOM 652 C C . ARG A 1 85 ? 22.833 5.073 -11.923 1.00 84.00 85 ARG A C 1
ATOM 654 O O . ARG A 1 85 ? 22.945 3.952 -12.410 1.00 84.00 85 ARG A O 1
ATOM 661 N N . TYR A 1 86 ? 21.683 5.556 -11.466 1.00 86.38 86 TYR A N 1
ATOM 662 C CA . TYR A 1 86 ? 20.426 4.809 -11.486 1.00 86.38 86 TYR A CA 1
ATOM 663 C C . TYR A 1 86 ? 19.538 5.251 -12.647 1.00 86.38 86 TYR A C 1
ATOM 665 O O . TYR A 1 86 ? 19.446 6.443 -12.945 1.00 86.38 86 TYR A O 1
ATOM 673 N N . LEU A 1 87 ? 18.861 4.296 -13.284 1.00 84.88 87 LEU A N 1
ATOM 674 C CA . LEU A 1 87 ? 17.847 4.598 -14.290 1.00 84.88 87 LEU A CA 1
ATOM 675 C C . LEU A 1 87 ? 16.505 4.900 -13.615 1.00 84.88 87 LEU A C 1
ATOM 677 O O . LEU A 1 87 ? 15.954 4.052 -12.913 1.00 84.88 87 LEU A O 1
ATOM 681 N N . LEU A 1 88 ? 15.964 6.085 -13.891 1.00 89.50 88 LEU A N 1
ATOM 682 C CA . LEU A 1 88 ? 14.623 6.502 -13.486 1.00 89.50 88 LEU A CA 1
ATOM 683 C C . LEU A 1 88 ? 13.798 6.858 -14.724 1.00 89.50 88 LEU A C 1
ATOM 685 O O . LEU A 1 88 ? 14.318 7.442 -15.677 1.00 89.50 88 LEU A O 1
ATOM 689 N N . ALA A 1 89 ? 12.507 6.539 -14.691 1.00 88.25 89 ALA A N 1
ATOM 690 C CA . ALA A 1 89 ? 11.546 6.934 -15.713 1.00 88.25 89 ALA A CA 1
ATOM 691 C C . ALA A 1 89 ? 10.667 8.080 -15.198 1.00 88.25 89 ALA A C 1
ATOM 693 O O . ALA A 1 89 ? 10.195 8.041 -14.059 1.00 88.25 89 ALA A O 1
ATOM 694 N N . ARG A 1 90 ? 10.417 9.087 -16.045 1.00 91.00 90 ARG A N 1
ATOM 695 C CA . ARG A 1 90 ? 9.456 10.163 -15.765 1.00 91.00 90 ARG A CA 1
ATOM 696 C C . ARG A 1 90 ? 8.156 9.903 -16.508 1.00 91.00 90 ARG A C 1
ATOM 698 O O . ARG A 1 90 ? 8.176 9.794 -17.731 1.00 91.00 90 ARG A O 1
ATOM 705 N N . HIS A 1 91 ? 7.036 9.860 -15.800 1.00 88.31 91 HIS A N 1
ATOM 706 C CA . HIS A 1 91 ? 5.719 9.665 -16.410 1.00 88.31 91 HIS A CA 1
ATOM 707 C C . HIS A 1 91 ? 4.648 10.484 -15.679 1.00 88.31 91 HIS A C 1
ATOM 709 O O . HIS A 1 91 ? 4.825 10.891 -14.526 1.00 88.31 91 HIS A O 1
ATOM 715 N N . TRP A 1 92 ? 3.549 10.769 -16.379 1.00 87.50 92 TRP A N 1
ATOM 716 C CA . TRP A 1 92 ? 2.365 11.385 -15.790 1.00 87.50 92 TRP A CA 1
ATOM 717 C C . TRP A 1 92 ? 1.564 10.330 -15.034 1.00 87.50 92 TRP A C 1
ATOM 719 O O . TRP A 1 92 ? 1.233 9.282 -15.590 1.00 87.50 92 TRP A O 1
ATOM 729 N N . ARG A 1 93 ? 1.234 10.608 -13.776 1.00 84.44 93 ARG A N 1
ATOM 730 C CA . ARG A 1 93 ? 0.403 9.734 -12.953 1.00 84.44 93 ARG A CA 1
ATOM 731 C C . ARG A 1 93 ? -1.019 10.252 -12.924 1.00 84.44 93 ARG A C 1
ATOM 733 O O . ARG A 1 93 ? -1.291 11.291 -12.330 1.00 84.44 93 ARG A O 1
ATOM 740 N N . VAL A 1 94 ? -1.938 9.481 -13.501 1.00 82.38 94 VAL A N 1
ATOM 741 C CA . VAL A 1 94 ? -3.376 9.786 -13.453 1.00 82.38 94 VAL A CA 1
ATOM 742 C C . VAL A 1 94 ? -3.888 9.793 -12.008 1.00 82.38 94 VAL A C 1
ATOM 744 O O . VAL A 1 94 ? -4.658 10.673 -11.648 1.00 82.38 94 VAL A O 1
ATOM 747 N N . SER A 1 95 ? -3.405 8.882 -11.155 1.00 74.50 95 SER A N 1
ATOM 748 C CA . SER A 1 95 ? -3.846 8.764 -9.755 1.00 74.50 95 SER A CA 1
ATOM 749 C C . SER A 1 95 ? -3.488 9.961 -8.871 1.00 74.50 95 SER A C 1
ATOM 751 O O . SER A 1 95 ? -4.164 10.197 -7.875 1.00 74.50 95 SER A O 1
ATOM 753 N N . THR A 1 96 ? -2.442 10.716 -9.216 1.00 84.44 96 THR A N 1
ATOM 754 C CA . THR A 1 96 ? -2.013 11.909 -8.465 1.00 84.44 96 THR A CA 1
ATOM 755 C C . THR A 1 96 ? -2.158 13.202 -9.261 1.00 84.44 96 THR A C 1
ATOM 757 O O . THR A 1 96 ? -1.887 14.271 -8.722 1.00 84.44 96 THR A O 1
ATOM 760 N N . GLY A 1 97 ? -2.539 13.120 -10.540 1.00 88.88 97 GLY A N 1
ATOM 761 C CA . GLY A 1 97 ? -2.599 14.263 -11.447 1.00 88.88 97 GLY A CA 1
ATOM 762 C C . GLY A 1 97 ? -1.271 15.019 -11.541 1.00 88.88 97 GLY A C 1
ATOM 763 O O . GLY A 1 97 ? -1.271 16.248 -11.562 1.00 88.88 97 GLY A O 1
ATOM 764 N N . SER A 1 98 ? -0.132 14.318 -11.517 1.00 90.25 98 SER A N 1
ATOM 765 C CA . SER A 1 98 ? 1.188 14.957 -11.493 1.00 90.25 98 SER A CA 1
ATOM 766 C C . SER A 1 98 ? 2.267 14.147 -12.216 1.00 90.25 98 SER A C 1
ATOM 768 O O . SER A 1 98 ? 2.159 12.935 -12.397 1.00 90.25 98 SER A O 1
ATOM 770 N N . TRP A 1 99 ? 3.332 14.828 -12.651 1.00 93.06 99 TRP A N 1
ATOM 771 C CA . TRP A 1 99 ? 4.529 14.174 -13.181 1.00 93.06 99 TRP A CA 1
ATOM 772 C C . TRP A 1 99 ? 5.394 13.650 -12.035 1.00 93.06 99 TRP A C 1
ATOM 774 O O . TRP A 1 99 ? 5.758 14.419 -11.145 1.00 93.06 99 TRP A O 1
ATOM 784 N N . GLY A 1 100 ? 5.779 12.376 -12.096 1.00 88.81 100 GLY A N 1
ATOM 785 C CA . GLY A 1 100 ? 6.639 11.735 -11.100 1.00 88.81 100 GLY A CA 1
ATOM 786 C C . GLY A 1 100 ? 7.831 11.018 -11.727 1.00 88.81 100 GLY A C 1
ATOM 787 O O . GLY A 1 100 ? 7.827 10.710 -12.919 1.00 88.81 100 GLY A O 1
ATOM 788 N N . TRP A 1 101 ? 8.847 10.756 -10.905 1.00 90.88 101 TRP A N 1
ATOM 789 C CA . TRP A 1 101 ? 9.981 9.894 -11.236 1.00 90.88 101 TRP A CA 1
ATOM 790 C C . TRP A 1 101 ? 9.853 8.576 -10.472 1.00 90.88 101 TRP A C 1
ATOM 792 O O . TRP A 1 101 ? 9.595 8.595 -9.270 1.00 90.88 101 TRP A O 1
ATOM 802 N N . GLU A 1 102 ? 10.045 7.445 -11.145 1.00 87.62 102 GLU A N 1
ATOM 803 C CA . GLU A 1 102 ? 10.011 6.121 -10.515 1.00 87.62 102 GLU A CA 1
ATOM 804 C C . GLU A 1 102 ? 11.059 5.171 -11.096 1.00 87.62 102 GLU A C 1
ATOM 806 O O . GLU A 1 102 ? 11.553 5.366 -12.212 1.00 87.62 102 GLU A O 1
ATOM 811 N N . PHE A 1 103 ? 11.370 4.113 -10.345 1.00 87.38 103 PHE A N 1
ATOM 812 C CA . PHE A 1 103 ? 12.042 2.954 -10.918 1.00 87.38 103 PHE A CA 1
ATOM 813 C C . PHE A 1 103 ? 11.092 2.237 -11.877 1.00 87.38 103 PHE A C 1
ATOM 815 O O . PHE A 1 103 ? 9.928 2.039 -11.521 1.00 87.38 103 PHE A O 1
ATOM 822 N N . PRO A 1 104 ? 11.567 1.812 -13.059 1.00 78.75 104 PRO A N 1
ATOM 823 C CA . PRO A 1 104 ? 10.742 1.053 -13.986 1.00 78.75 104 PRO A CA 1
ATOM 824 C C . PRO A 1 104 ? 10.129 -0.173 -13.301 1.00 78.75 104 PRO A C 1
ATOM 826 O O . PRO A 1 104 ? 10.848 -1.036 -12.800 1.00 78.75 104 PRO A O 1
ATOM 829 N N . ALA A 1 105 ? 8.803 -0.272 -13.275 1.00 71.06 105 ALA A N 1
ATOM 830 C CA . ALA A 1 105 ? 8.118 -1.471 -12.809 1.00 71.06 105 ALA A CA 1
ATOM 831 C C . ALA A 1 105 ? 7.890 -2.437 -13.980 1.00 71.06 105 ALA A C 1
ATOM 833 O O . ALA A 1 105 ? 7.504 -2.023 -15.077 1.00 71.06 105 ALA A O 1
ATOM 834 N N . LEU A 1 106 ? 8.076 -3.742 -13.752 1.00 51.44 106 LEU A N 1
ATOM 835 C CA . LEU A 1 106 ? 7.679 -4.786 -14.704 1.00 51.44 106 LEU A CA 1
ATOM 836 C C . LEU A 1 106 ? 6.151 -4.917 -14.689 1.00 51.44 106 LEU A C 1
ATOM 838 O O . LEU A 1 106 ? 5.594 -5.799 -14.040 1.00 51.44 106 LEU A O 1
ATOM 842 N N . ARG A 1 107 ? 5.490 -3.964 -15.352 1.00 45.62 107 ARG A N 1
ATOM 843 C CA . ARG A 1 107 ? 4.134 -3.965 -15.931 1.00 45.62 107 ARG A CA 1
ATOM 844 C C . ARG A 1 107 ? 3.712 -2.506 -16.073 1.00 45.62 107 ARG A C 1
ATOM 846 O O . ARG A 1 107 ? 3.023 -1.954 -15.220 1.00 45.62 107 ARG A O 1
ATOM 853 N N . VAL A 1 108 ? 4.127 -1.898 -17.178 1.00 36.66 108 VAL A N 1
ATOM 854 C CA . VAL A 1 108 ? 3.470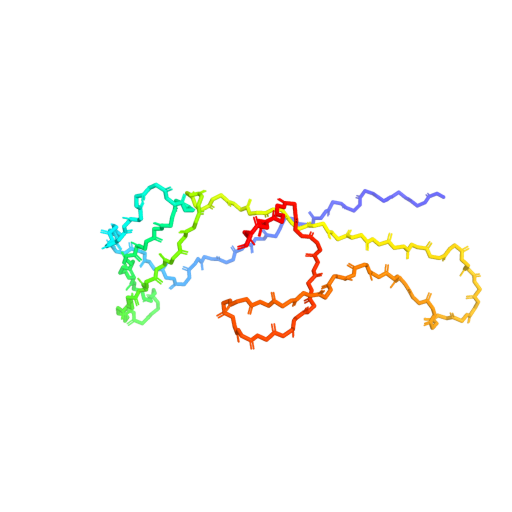 -0.701 -17.694 1.00 36.66 108 VAL A CA 1
ATOM 855 C C . VAL A 1 108 ? 2.059 -1.136 -18.092 1.00 36.66 108 VAL A C 1
ATOM 857 O O . VAL A 1 108 ? 1.887 -1.826 -19.093 1.00 36.66 108 VAL A O 1
ATOM 860 N N . PHE A 1 109 ? 1.046 -0.796 -17.297 1.00 31.56 109 PHE A N 1
ATOM 861 C CA . PHE A 1 109 ? -0.310 -0.759 -17.832 1.00 31.56 109 PHE A CA 1
ATOM 862 C C . PHE A 1 109 ? -0.432 0.547 -18.604 1.00 31.56 109 PHE A C 1
ATOM 864 O O . PHE A 1 109 ? -0.670 1.605 -18.027 1.00 31.56 109 PHE A O 1
ATOM 871 N N . VAL A 1 110 ? -0.202 0.465 -19.911 1.00 26.61 110 VAL A N 1
ATOM 872 C CA . VAL A 1 110 ? -0.712 1.467 -20.842 1.00 26.61 110 VAL A CA 1
ATOM 873 C C . VAL A 1 110 ? -2.212 1.205 -20.938 1.00 26.61 110 VAL A C 1
ATOM 875 O O . VAL A 1 110 ? -2.610 0.133 -21.388 1.00 26.61 110 VAL A O 1
ATOM 878 N N . TRP A 1 111 ? -3.036 2.147 -20.491 1.00 25.94 111 TRP A N 1
ATOM 879 C CA . TRP A 1 111 ? -4.394 2.275 -21.015 1.00 25.94 111 TRP A CA 1
ATOM 880 C C . 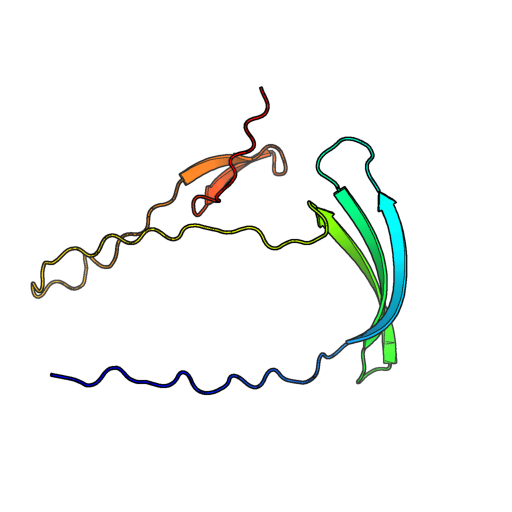TRP A 1 111 ? -4.387 3.403 -22.047 1.00 25.94 111 TRP A C 1
ATOM 882 O O . TRP A 1 111 ? -3.661 4.385 -21.877 1.00 25.94 111 TRP A O 1
ATOM 892 N N . ALA A 1 112 ? -5.108 3.153 -23.141 1.00 30.42 112 ALA A N 1
ATOM 893 C CA . ALA A 1 112 ? -5.249 4.013 -24.313 1.00 30.42 112 ALA A CA 1
ATOM 894 C C . ALA A 1 112 ? -5.953 5.339 -24.000 1.00 30.42 112 ALA A C 1
ATOM 896 O O . ALA A 1 112 ? 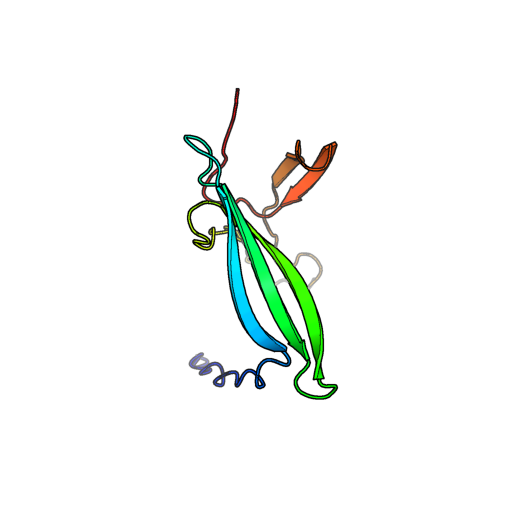-6.783 5.357 -23.063 1.00 30.42 112 ALA A O 1
#

pLDDT: mean 77.46, std 18.17, range [25.94, 96.81]

Sequence (112 aa):
MANINEQVPAMHDPEPPLEILQQREVFREQGGAEFRVEEVLTKVKDSGVPVTFHVASVKDARPGTVCVALKEDGSSSFDNRLGRRYLLARHWRVSTGSWGWEFPALRVFVWA